Protein AF-A0A830HLW7-F1 (afdb_monomer_lite)

Radius of gyration: 26.09 Å; chains: 1; bounding box: 80×32×61 Å

Sequence (177 aa):
MADSALGAAAQWDDVTGAPLNDAARSILEEAKATIAKSSAASSKSSSKAVISEDAARAILAAIPDVDLATGEHKYVQVIISVKGAPKGVSKPIVTSTAGLMYHPDMYDAAMKKLKPLGITGRVVGGGRINLDHGAKTASVWGYSKSFGRVEGCNERSAEIIGRFHPDYRVTWSDDGY

Structure (mmCIF, N/CA/C/O backbone):
data_AF-A0A830HLW7-F1
#
_entry.id   AF-A0A830HLW7-F1
#
loop_
_atom_site.group_PDB
_atom_site.id
_atom_site.type_symbol
_atom_site.label_atom_id
_atom_site.label_alt_id
_atom_site.label_comp_id
_atom_site.label_asym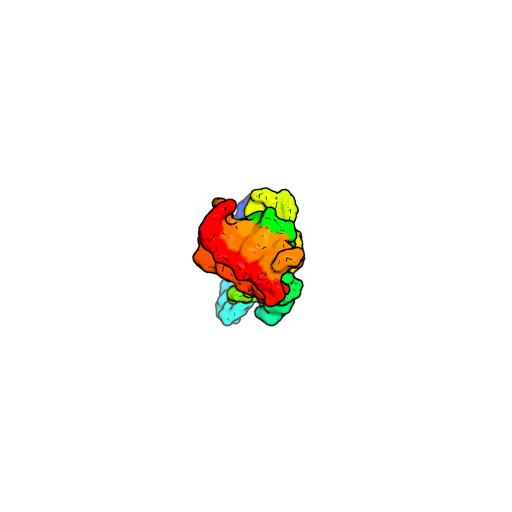_id
_atom_site.label_entity_id
_atom_site.label_seq_id
_atom_site.pdbx_PDB_ins_code
_atom_site.Cartn_x
_atom_site.Cartn_y
_atom_site.Cartn_z
_atom_site.occupancy
_atom_site.B_iso_or_equiv
_atom_site.auth_seq_id
_atom_site.auth_comp_id
_atom_site.auth_asym_id
_atom_site.auth_atom_id
_atom_site.pdbx_PDB_model_num
ATOM 1 N N . MET A 1 1 ? -66.407 3.379 44.777 1.00 39.56 1 MET A N 1
ATOM 2 C CA . MET A 1 1 ? -66.250 3.608 43.330 1.00 39.56 1 MET A CA 1
ATOM 3 C C . MET A 1 1 ? -64.811 4.020 43.117 1.00 39.56 1 MET A C 1
ATOM 5 O O . MET A 1 1 ? -64.433 5.092 43.564 1.00 39.56 1 MET A O 1
ATOM 9 N N . ALA A 1 2 ? -63.995 3.091 42.626 1.00 40.00 2 ALA A N 1
ATOM 10 C CA . ALA A 1 2 ? -62.596 3.337 42.314 1.00 40.00 2 ALA A CA 1
ATOM 11 C C . ALA A 1 2 ? -62.544 3.830 40.869 1.00 40.00 2 ALA A C 1
ATOM 13 O O . ALA A 1 2 ? -62.958 3.089 39.981 1.00 40.00 2 ALA A O 1
ATOM 14 N N . ASP A 1 3 ? -62.091 5.063 40.662 1.00 37.22 3 ASP A N 1
ATOM 15 C CA . ASP A 1 3 ? -61.707 5.539 39.340 1.00 37.22 3 ASP A CA 1
ATOM 16 C C . ASP A 1 3 ? -60.216 5.867 39.373 1.00 37.22 3 ASP A C 1
ATOM 18 O O . ASP A 1 3 ? -59.723 6.595 40.241 1.00 37.22 3 ASP A O 1
ATOM 22 N N . SER A 1 4 ? -59.502 5.176 38.497 1.00 39.75 4 SER A N 1
ATOM 23 C CA . SER A 1 4 ? -58.055 5.082 38.433 1.00 39.75 4 SER A CA 1
ATOM 24 C C . SER A 1 4 ? -57.473 6.380 37.892 1.00 39.75 4 SER A C 1
ATOM 26 O O . SER A 1 4 ? -57.778 6.790 36.774 1.00 39.75 4 SER A O 1
ATOM 28 N N . ALA A 1 5 ? -56.554 6.987 38.642 1.00 42.28 5 ALA A N 1
ATOM 29 C CA . ALA A 1 5 ? -55.660 8.001 38.105 1.00 42.28 5 ALA A CA 1
ATOM 30 C C . ALA A 1 5 ? -54.762 7.353 37.035 1.00 42.28 5 ALA A C 1
ATOM 32 O O . ALA A 1 5 ? -53.763 6.707 37.355 1.00 42.28 5 ALA A O 1
ATOM 33 N N . LEU A 1 6 ? -55.133 7.489 35.757 1.00 42.59 6 LEU A N 1
ATOM 34 C CA . LEU A 1 6 ? -54.229 7.217 34.644 1.00 42.59 6 LEU A CA 1
ATOM 35 C C . LEU A 1 6 ? -53.046 8.188 34.747 1.00 42.59 6 LEU A C 1
ATOM 37 O O . LEU A 1 6 ? -53.184 9.383 34.489 1.00 42.59 6 LEU A O 1
ATOM 41 N N . GLY A 1 7 ? -51.880 7.670 35.133 1.00 54.69 7 GLY A N 1
ATOM 42 C CA . GLY A 1 7 ? -50.620 8.396 35.014 1.00 54.69 7 GLY A CA 1
ATOM 43 C C . GLY A 1 7 ? -50.386 8.783 33.554 1.00 54.69 7 GLY A C 1
ATOM 44 O O . GLY A 1 7 ? -50.525 7.951 32.657 1.00 54.69 7 GLY A O 1
ATOM 45 N N . ALA A 1 8 ? -50.073 10.055 33.309 1.00 66.88 8 ALA A N 1
ATOM 46 C CA . ALA A 1 8 ? -49.814 10.562 31.967 1.00 66.88 8 ALA A CA 1
ATOM 47 C C . ALA A 1 8 ? -48.658 9.790 31.302 1.00 66.88 8 ALA A C 1
ATOM 49 O O . ALA A 1 8 ? -47.610 9.577 31.913 1.00 66.88 8 ALA A O 1
ATOM 50 N N . ALA A 1 9 ? -48.844 9.378 30.045 1.00 74.75 9 ALA A N 1
ATOM 51 C CA . ALA A 1 9 ? -47.817 8.680 29.274 1.00 74.75 9 ALA A CA 1
ATOM 52 C C . ALA A 1 9 ? -46.597 9.585 29.020 1.00 74.75 9 ALA A C 1
ATOM 54 O O . ALA A 1 9 ? -46.739 10.792 28.820 1.00 74.75 9 ALA A O 1
ATOM 55 N N . ALA A 1 10 ? -45.393 9.011 29.014 1.00 78.69 10 ALA A N 1
ATOM 56 C CA . ALA A 1 10 ? -44.155 9.750 28.770 1.00 78.69 10 ALA A CA 1
ATOM 57 C C . ALA A 1 10 ? -44.123 10.356 27.357 1.00 78.69 10 ALA A C 1
ATOM 59 O O . ALA A 1 10 ? -44.366 9.654 26.376 1.00 78.69 10 ALA A O 1
ATOM 60 N N . GLN A 1 11 ? -43.803 11.648 27.262 1.00 79.75 11 GLN A N 1
ATOM 61 C CA . GLN A 1 11 ? -43.701 12.381 25.998 1.00 79.75 11 GLN A CA 1
ATOM 62 C C . GLN A 1 11 ? -42.275 12.877 25.760 1.00 79.75 11 GLN A C 1
ATOM 64 O O . GLN A 1 11 ? -41.625 13.405 26.667 1.00 79.75 11 GLN A O 1
ATOM 69 N N . TRP A 1 12 ? -41.818 12.738 24.519 1.00 77.50 12 TRP A N 1
ATOM 70 C CA . TRP A 1 12 ? -40.468 13.074 24.081 1.00 77.50 12 TRP A CA 1
ATOM 71 C C . TRP A 1 12 ? -40.547 14.033 22.900 1.00 77.50 12 TRP A C 1
ATOM 73 O O . TRP A 1 12 ? -41.459 13.937 22.085 1.00 77.50 12 TRP A O 1
ATOM 83 N N . ASP A 1 13 ? -39.612 14.971 22.833 1.00 84.94 13 ASP A N 1
ATOM 84 C CA . ASP A 1 13 ? -39.473 15.864 21.690 1.00 84.94 13 ASP A CA 1
ATOM 85 C C . ASP A 1 13 ? -38.847 15.107 20.511 1.00 84.94 13 ASP A C 1
ATOM 87 O O . ASP A 1 13 ? -37.730 14.601 20.621 1.00 84.94 13 ASP A O 1
ATOM 91 N N . ASP A 1 14 ? -39.549 15.037 19.381 1.00 67.06 14 ASP A N 1
ATOM 92 C CA . ASP A 1 14 ? -39.136 14.223 18.226 1.00 67.06 14 ASP A CA 1
ATOM 93 C C . ASP A 1 14 ? -37.878 14.752 17.511 1.00 67.06 14 ASP A C 1
ATOM 95 O O . ASP A 1 14 ? -37.280 14.046 16.697 1.00 67.06 14 ASP A O 1
ATOM 99 N N . VAL A 1 15 ? -37.455 15.988 17.800 1.00 66.25 15 VAL A N 1
ATOM 100 C CA . VAL A 1 15 ? -36.305 16.635 17.148 1.00 66.25 15 VAL A CA 1
ATOM 101 C C . VAL A 1 15 ? -35.062 16.590 18.037 1.00 66.25 15 VAL A C 1
ATOM 103 O O . VAL A 1 15 ? -33.963 16.293 17.572 1.00 66.25 15 VAL A O 1
ATOM 106 N N . THR A 1 16 ? -35.221 16.891 19.321 1.00 68.06 16 THR A N 1
ATOM 107 C CA . THR A 1 16 ? -34.129 17.039 20.293 1.00 68.06 16 THR A CA 1
ATOM 108 C C . THR A 1 16 ? -33.997 15.842 21.231 1.00 68.06 16 THR A C 1
ATOM 110 O O . THR A 1 16 ? -32.970 15.700 21.896 1.00 68.06 16 THR A O 1
ATOM 113 N N . GLY A 1 17 ? -35.018 14.983 21.310 1.00 73.44 17 GLY A N 1
ATOM 114 C CA . GLY A 1 17 ? -35.089 13.875 22.262 1.00 73.44 17 GLY A CA 1
ATOM 115 C C . GLY A 1 17 ? -35.267 14.322 23.717 1.00 73.44 17 GLY A C 1
ATOM 116 O O . GLY A 1 17 ? -35.080 13.519 24.632 1.00 73.44 17 GLY A O 1
ATOM 117 N N . ALA A 1 18 ? -35.585 15.597 23.961 1.00 74.38 18 ALA A N 1
ATOM 118 C CA . ALA A 1 18 ? -35.767 16.127 25.305 1.00 74.38 18 ALA A CA 1
ATOM 119 C C . ALA A 1 18 ? -37.088 15.630 25.931 1.00 74.38 18 ALA A C 1
ATOM 121 O O . ALA A 1 18 ? -38.102 15.532 25.236 1.00 74.38 18 ALA A O 1
ATOM 122 N N . PRO A 1 19 ? -37.120 15.329 27.242 1.00 83.88 19 PRO A N 1
ATOM 123 C CA . PRO A 1 19 ? -38.350 14.923 27.912 1.00 83.88 19 PRO A CA 1
ATOM 124 C C . PRO A 1 19 ? -39.304 16.119 28.054 1.00 83.88 19 PRO A C 1
ATOM 126 O O . PRO A 1 19 ? -38.957 17.136 28.665 1.00 83.88 19 PRO A O 1
ATOM 129 N N . LEU A 1 20 ? -40.519 15.980 27.518 1.00 83.38 20 LEU A N 1
ATOM 130 C CA . LEU A 1 20 ? -41.530 17.043 27.489 1.00 83.38 20 LEU A CA 1
ATOM 131 C C . LEU A 1 20 ? -42.444 17.051 28.723 1.00 83.38 20 LEU A C 1
ATOM 133 O O . LEU A 1 20 ? -43.097 18.057 28.988 1.00 83.38 20 LEU A O 1
ATOM 137 N N . ASN A 1 21 ? -42.478 15.967 29.503 1.00 86.38 21 ASN A N 1
ATOM 138 C CA . ASN A 1 21 ? -43.288 15.875 30.718 1.00 86.38 21 ASN A CA 1
ATOM 139 C C . ASN A 1 21 ? -42.578 15.146 31.868 1.00 86.38 21 ASN A C 1
ATOM 141 O O . ASN A 1 21 ? -41.512 14.550 31.701 1.00 86.38 21 ASN A O 1
ATOM 145 N N . ASP A 1 22 ? -43.183 15.199 33.055 1.00 78.69 22 ASP A N 1
ATOM 146 C CA . ASP A 1 22 ? -42.583 14.663 34.283 1.00 78.69 22 ASP A CA 1
ATOM 147 C C . ASP A 1 22 ? -42.479 13.132 34.279 1.00 78.69 22 ASP A C 1
ATOM 149 O O . ASP A 1 22 ? -41.532 12.577 34.839 1.00 78.69 22 ASP A O 1
ATOM 153 N N . ALA A 1 23 ? -43.378 12.453 33.560 1.00 73.81 23 ALA A N 1
ATOM 154 C CA . ALA A 1 23 ? -43.281 11.017 33.315 1.00 73.81 23 ALA A CA 1
ATOM 155 C C . ALA A 1 23 ? -42.020 10.665 32.501 1.00 73.81 23 ALA A C 1
ATOM 157 O O . ALA A 1 23 ? -41.278 9.759 32.876 1.00 73.81 23 ALA A O 1
ATOM 158 N N . ALA A 1 24 ? -41.709 11.415 31.437 1.00 73.69 24 ALA A N 1
ATOM 159 C CA . ALA A 1 24 ? -40.482 11.223 30.659 1.00 73.69 24 ALA A CA 1
ATOM 160 C C . ALA A 1 24 ? -39.215 11.601 31.449 1.00 73.69 24 ALA A C 1
ATOM 162 O O . ALA A 1 24 ? -38.186 10.931 31.333 1.00 73.69 24 ALA A O 1
ATOM 163 N N . ARG A 1 25 ? -39.283 12.640 32.296 1.00 81.12 25 ARG A N 1
ATOM 164 C CA . ARG A 1 25 ? -38.163 13.041 33.168 1.00 81.12 25 ARG A CA 1
ATOM 165 C C . ARG A 1 25 ? -37.841 11.981 34.219 1.00 81.12 25 ARG A C 1
ATOM 167 O O . ARG A 1 25 ? -36.663 11.672 34.382 1.00 81.12 25 ARG A O 1
ATOM 174 N N . SER A 1 26 ? -38.856 11.388 34.855 1.00 75.62 26 SER A N 1
ATOM 175 C CA . SER A 1 26 ? -38.661 10.295 35.823 1.00 75.62 26 SER A CA 1
ATOM 176 C C . SER A 1 26 ? -37.999 9.081 35.177 1.00 75.62 26 SER A C 1
ATOM 178 O O . SER A 1 26 ? -37.026 8.564 35.714 1.00 75.62 26 SER A O 1
ATOM 180 N N . ILE A 1 27 ? -38.432 8.685 33.974 1.00 75.44 27 ILE A N 1
ATOM 181 C CA . ILE A 1 27 ? -37.805 7.577 33.233 1.00 75.44 27 ILE A CA 1
ATOM 182 C C . ILE A 1 27 ? -36.332 7.883 32.929 1.00 75.44 27 ILE A C 1
ATOM 184 O O . ILE A 1 27 ? -35.472 7.010 33.053 1.00 75.44 27 ILE A O 1
ATOM 188 N N . LEU A 1 28 ? -36.013 9.125 32.549 1.00 74.62 28 LEU A N 1
ATOM 189 C CA . LEU A 1 28 ? -34.637 9.526 32.262 1.00 74.62 28 LEU A CA 1
ATOM 190 C C . LEU A 1 28 ? -33.762 9.523 33.528 1.00 74.62 28 LEU A C 1
ATOM 192 O O . LEU A 1 28 ? -32.594 9.137 33.465 1.00 74.62 28 LEU A O 1
ATOM 196 N N . GLU A 1 29 ? -34.302 9.957 34.666 1.00 74.56 29 GLU A N 1
ATOM 197 C CA . GLU A 1 29 ? -33.600 9.957 35.951 1.00 74.56 29 GLU A CA 1
ATOM 198 C C . GLU A 1 29 ? -33.387 8.534 36.485 1.00 74.56 29 GLU A C 1
ATOM 200 O O . GLU A 1 29 ? -32.268 8.185 36.863 1.00 74.56 29 GLU A O 1
ATOM 205 N N . GLU A 1 30 ? -34.401 7.671 36.415 1.00 73.12 30 GLU A N 1
ATOM 206 C CA . GLU A 1 30 ? -34.298 6.252 36.776 1.00 73.12 30 GLU A CA 1
ATOM 207 C C . GLU A 1 30 ? -33.308 5.500 35.878 1.00 73.12 30 GLU A C 1
ATOM 209 O O . GLU A 1 30 ? -32.498 4.702 36.366 1.00 73.12 30 GLU A O 1
ATOM 214 N N . ALA A 1 31 ? -33.302 5.789 34.572 1.00 70.75 31 ALA A N 1
ATOM 215 C CA . ALA A 1 31 ? -32.321 5.240 33.643 1.00 70.75 31 ALA A CA 1
ATOM 216 C C . ALA A 1 31 ? -30.902 5.716 33.992 1.00 70.75 31 ALA A C 1
ATOM 218 O O . ALA A 1 31 ? -29.980 4.903 34.062 1.00 70.75 31 ALA A O 1
ATOM 219 N N . LYS A 1 32 ? -30.715 7.010 34.290 1.00 74.00 32 LYS A N 1
ATOM 220 C CA . LYS A 1 32 ? -29.425 7.563 34.740 1.00 74.00 32 LYS A CA 1
ATOM 221 C C . LYS A 1 32 ? -28.967 6.954 36.063 1.00 74.00 32 LYS A C 1
ATOM 223 O O . LYS A 1 32 ? -27.788 6.638 36.194 1.00 74.00 32 LYS A O 1
ATOM 228 N N . ALA A 1 33 ? -29.868 6.738 37.017 1.00 67.88 33 ALA A N 1
ATOM 229 C CA . ALA A 1 33 ? -29.558 6.114 38.300 1.00 67.88 33 ALA A CA 1
ATOM 230 C C . ALA A 1 33 ? -29.195 4.627 38.138 1.00 67.88 33 ALA A C 1
ATOM 232 O O . ALA A 1 33 ? -28.256 4.141 38.772 1.00 67.88 33 ALA A O 1
ATOM 233 N N . THR A 1 34 ? -29.882 3.917 37.241 1.00 65.62 34 THR A N 1
ATOM 234 C CA . THR A 1 34 ? -29.559 2.534 36.858 1.00 65.62 34 THR A CA 1
ATOM 235 C C . THR A 1 34 ? -28.188 2.450 36.186 1.00 65.62 34 THR A C 1
ATOM 237 O O . THR A 1 34 ? -27.382 1.588 36.543 1.00 65.62 34 THR A O 1
ATOM 240 N N . ILE A 1 35 ? -27.875 3.384 35.282 1.00 58.62 35 ILE A N 1
ATOM 241 C CA . ILE A 1 35 ? -26.560 3.506 34.633 1.00 58.62 35 ILE A CA 1
ATOM 242 C C . ILE A 1 35 ? -25.473 3.846 35.664 1.00 58.62 35 ILE A C 1
ATOM 244 O O . ILE A 1 35 ? -24.410 3.233 35.665 1.00 58.62 35 ILE A O 1
ATOM 248 N N . ALA A 1 36 ? -25.740 4.759 36.599 1.00 63.53 36 ALA A N 1
ATOM 249 C CA . ALA A 1 36 ? -24.796 5.123 37.652 1.00 63.53 36 ALA A CA 1
ATOM 250 C C . ALA A 1 36 ? -24.496 3.938 38.590 1.00 63.53 36 ALA A C 1
ATOM 252 O O . ALA A 1 36 ? -23.331 3.655 38.874 1.00 63.53 36 ALA A O 1
ATOM 253 N N . LYS A 1 37 ? -25.516 3.173 39.002 1.00 56.28 37 LYS A N 1
ATOM 254 C CA . LYS A 1 37 ? -25.333 1.966 39.830 1.00 56.28 37 LYS A CA 1
ATOM 255 C C . LYS A 1 37 ? -24.604 0.841 39.091 1.00 56.28 37 LYS A C 1
ATOM 257 O O . LYS A 1 37 ? -23.777 0.161 39.693 1.00 56.28 37 LYS A O 1
ATOM 262 N N . SER A 1 38 ? -24.844 0.675 37.790 1.00 51.78 38 SER A N 1
ATOM 263 C CA . SER A 1 38 ? -24.104 -0.293 36.963 1.00 51.78 38 SER A CA 1
ATOM 264 C C . SER A 1 38 ? -22.678 0.171 36.621 1.00 51.78 38 SER A C 1
ATOM 266 O O . SER A 1 38 ? -21.799 -0.666 36.425 1.00 51.78 38 SER A O 1
ATOM 268 N N . SER A 1 39 ? -22.402 1.479 36.666 1.00 50.69 39 SER A N 1
ATOM 269 C CA . SER A 1 39 ? -21.050 2.040 36.516 1.00 50.69 39 SER A CA 1
ATOM 270 C C . SER A 1 39 ? -20.175 1.904 37.773 1.00 50.69 39 SER A C 1
ATOM 272 O O . SER A 1 39 ? -18.956 1.809 37.656 1.00 50.69 39 SER A O 1
ATOM 274 N N . ALA A 1 40 ? -20.775 1.811 38.967 1.00 48.69 40 ALA A N 1
ATOM 275 C CA . ALA A 1 40 ? -20.047 1.617 40.226 1.00 48.69 40 ALA A CA 1
ATOM 276 C C . ALA A 1 40 ? -19.677 0.142 40.505 1.00 48.69 40 ALA A C 1
ATOM 278 O O . ALA A 1 40 ? -18.708 -0.121 41.212 1.00 48.69 40 ALA A O 1
ATOM 279 N N . ALA A 1 41 ? -20.408 -0.820 39.927 1.00 45.03 41 ALA A N 1
ATOM 280 C CA . ALA A 1 41 ? -20.139 -2.259 40.064 1.00 45.03 41 ALA A CA 1
ATOM 281 C C . ALA A 1 41 ? -19.320 -2.862 38.901 1.00 45.03 41 ALA A C 1
ATOM 283 O O . ALA A 1 41 ? -18.999 -4.049 38.929 1.00 45.03 41 ALA A O 1
ATOM 284 N N . SER A 1 42 ? -18.964 -2.066 37.885 1.00 42.47 42 SER A N 1
ATOM 285 C CA . SER A 1 42 ? -18.215 -2.520 36.709 1.00 42.47 42 SER A CA 1
ATOM 286 C C . SER A 1 42 ? -16.982 -1.657 36.447 1.00 42.47 42 SER A C 1
ATOM 288 O O . SER A 1 42 ? -16.915 -0.854 35.518 1.00 42.47 42 SER A O 1
ATOM 290 N N . SER A 1 43 ? -15.930 -1.902 37.221 1.00 47.03 43 SER A N 1
ATOM 291 C CA . SER A 1 43 ? -14.559 -1.719 36.746 1.00 47.03 43 SER A CA 1
ATOM 292 C C . SER A 1 43 ? -14.166 -2.892 35.831 1.00 47.03 43 SER A C 1
ATOM 294 O O . SER A 1 43 ? -13.225 -3.618 36.125 1.00 47.03 43 SER A O 1
ATOM 296 N N . LYS A 1 44 ? -14.904 -3.130 34.732 1.00 43.84 44 LYS A N 1
ATOM 297 C CA . LYS A 1 44 ? -14.480 -3.962 33.584 1.00 43.84 44 LYS A CA 1
ATOM 298 C C . LYS A 1 44 ? -15.504 -3.903 32.438 1.00 43.84 44 LYS A C 1
ATOM 300 O O . LYS A 1 44 ? -16.552 -4.527 32.491 1.00 43.84 44 LYS A O 1
ATOM 305 N N . SER A 1 45 ? -15.090 -3.263 31.344 1.00 37.22 45 SER A N 1
ATOM 306 C CA . SER A 1 45 ? -15.514 -3.562 29.966 1.00 37.22 45 SER A CA 1
ATOM 307 C C . SER A 1 45 ? -17.002 -3.374 29.617 1.00 37.22 45 SER A C 1
ATOM 309 O O . SER A 1 45 ? -17.813 -4.291 29.717 1.00 37.22 45 SER A O 1
ATOM 311 N N . SER A 1 46 ? -17.340 -2.209 29.059 1.00 37.91 46 SER A N 1
ATOM 312 C CA . SER A 1 46 ? -18.519 -2.056 28.199 1.00 37.91 46 SER A CA 1
ATOM 313 C C . SER A 1 46 ? -18.353 -2.948 26.961 1.00 37.91 46 SER A C 1
ATOM 315 O O . SER A 1 46 ? -17.536 -2.655 26.084 1.00 37.91 46 SER A O 1
ATOM 317 N N . SER A 1 47 ? -19.113 -4.039 26.877 1.00 38.75 47 SER A N 1
ATOM 318 C CA . SER A 1 47 ? -19.079 -5.006 25.775 1.00 38.75 47 SER A CA 1
ATOM 319 C C . SER A 1 47 ? -19.723 -4.452 24.495 1.00 38.75 47 SER A C 1
ATOM 321 O O . SER A 1 47 ? -20.781 -4.876 24.042 1.00 38.75 47 SER A O 1
ATOM 323 N N . LYS A 1 48 ? -19.014 -3.533 23.830 1.00 49.53 48 LYS A N 1
ATOM 324 C CA . LYS A 1 48 ? -18.996 -3.506 22.358 1.00 49.53 48 LYS A CA 1
ATOM 325 C C . LYS A 1 48 ? -18.576 -4.910 21.921 1.00 49.53 48 LYS A C 1
ATOM 327 O O . LYS A 1 48 ? -17.682 -5.441 22.561 1.00 49.53 48 LYS A O 1
ATOM 332 N N . ALA A 1 49 ? -19.194 -5.532 20.916 1.00 51.53 49 ALA A N 1
ATOM 333 C CA . ALA A 1 49 ? -18.760 -6.850 20.438 1.00 51.53 49 ALA A CA 1
ATOM 334 C C . ALA A 1 49 ? -17.246 -6.814 20.140 1.00 51.53 49 ALA A C 1
ATOM 336 O O . ALA A 1 49 ? -16.819 -6.238 19.137 1.00 51.53 49 ALA A O 1
ATOM 337 N N . VAL A 1 50 ? -16.444 -7.321 21.080 1.00 70.00 50 VAL A N 1
ATOM 338 C CA . VAL A 1 50 ? -14.986 -7.338 21.007 1.00 70.00 50 VAL A CA 1
ATOM 339 C C . VAL A 1 50 ? -14.651 -8.680 20.396 1.00 70.00 50 VAL A C 1
ATOM 341 O O . VAL A 1 50 ? -14.835 -9.716 21.032 1.00 70.00 50 VAL A O 1
ATOM 344 N N . ILE A 1 51 ? -14.218 -8.677 19.142 1.00 82.31 51 ILE A N 1
ATOM 345 C CA . ILE A 1 51 ? -13.602 -9.877 18.579 1.00 82.31 51 ILE A CA 1
ATOM 346 C C . ILE A 1 51 ? -12.257 -10.080 19.281 1.00 82.31 51 ILE A C 1
ATOM 348 O O . ILE A 1 51 ? -11.576 -9.105 19.612 1.00 82.31 51 ILE A O 1
ATOM 352 N N . SER A 1 52 ? -11.875 -11.329 19.540 1.00 86.88 52 SER A N 1
ATOM 353 C CA . SER A 1 52 ? -10.582 -11.608 20.167 1.00 86.88 52 SER A CA 1
ATOM 354 C C . SER A 1 52 ? -9.427 -11.154 19.270 1.00 86.88 52 SER A C 1
ATOM 356 O O . SER A 1 52 ? -9.567 -11.052 18.047 1.00 86.88 52 SER A O 1
ATOM 358 N N . GLU A 1 53 ? -8.269 -10.889 19.876 1.00 91.00 53 GLU A N 1
ATOM 359 C CA . GLU A 1 53 ? -7.048 -10.574 19.133 1.00 91.00 53 GLU A CA 1
ATOM 360 C C . GLU A 1 53 ? -6.702 -11.678 18.123 1.00 91.00 53 GLU A C 1
ATOM 362 O O . GLU A 1 53 ? -6.432 -11.372 16.964 1.00 91.00 53 GLU A O 1
ATOM 367 N N . ASP A 1 54 ? -6.802 -12.947 18.524 1.00 88.88 54 ASP A N 1
ATOM 368 C CA . ASP A 1 54 ? -6.514 -14.091 17.652 1.00 88.88 54 ASP A CA 1
ATOM 369 C C . ASP A 1 54 ? -7.476 -14.175 16.463 1.00 88.88 54 ASP A C 1
ATOM 371 O O . ASP A 1 54 ? -7.041 -14.362 15.326 1.00 88.88 54 ASP A O 1
ATOM 375 N N . ALA A 1 55 ? -8.778 -13.962 16.690 1.00 89.19 55 ALA A N 1
ATOM 376 C CA . ALA A 1 55 ? -9.761 -13.930 15.610 1.00 89.19 55 ALA A CA 1
ATOM 377 C C . ALA A 1 55 ? -9.493 -12.762 14.649 1.00 89.19 55 ALA A C 1
ATOM 379 O O . ALA A 1 55 ? -9.543 -12.930 13.430 1.00 89.19 55 ALA A O 1
ATOM 380 N N . ALA A 1 56 ? -9.151 -11.584 15.179 1.00 90.25 56 ALA A N 1
ATOM 381 C CA . ALA A 1 56 ? -8.785 -10.432 14.364 1.00 90.25 56 ALA A CA 1
ATOM 382 C C . ALA A 1 56 ? -7.514 -10.697 13.538 1.00 90.25 56 ALA A C 1
ATOM 384 O O . ALA A 1 56 ? -7.484 -10.380 12.350 1.00 90.25 56 ALA A O 1
ATOM 385 N N . ARG A 1 57 ? -6.485 -11.320 14.129 1.00 92.62 57 ARG A N 1
ATOM 386 C CA . ARG A 1 57 ? -5.254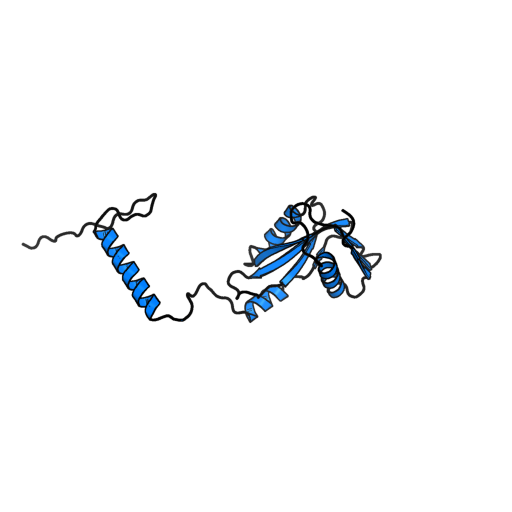 -11.719 13.428 1.00 92.62 57 ARG A CA 1
ATOM 387 C C . ARG A 1 57 ? -5.532 -12.745 12.332 1.00 92.62 57 ARG A C 1
ATOM 389 O O . ARG A 1 57 ? -4.986 -12.595 11.244 1.00 92.62 57 ARG A O 1
ATOM 396 N N . ALA A 1 58 ? -6.407 -13.720 12.575 1.00 90.50 58 ALA A N 1
ATOM 397 C CA . ALA A 1 58 ? -6.806 -14.710 11.575 1.00 90.50 58 ALA A CA 1
ATOM 398 C C . ALA A 1 58 ? -7.527 -14.068 10.376 1.00 90.50 58 ALA A C 1
ATOM 400 O O . ALA A 1 58 ? -7.189 -14.355 9.229 1.00 90.50 58 ALA A O 1
ATOM 401 N N . ILE A 1 59 ? -8.459 -13.139 10.625 1.00 92.25 59 ILE A N 1
ATOM 402 C CA . ILE A 1 59 ? -9.138 -12.379 9.562 1.00 92.25 59 ILE A CA 1
ATOM 403 C C . ILE A 1 59 ? -8.127 -11.550 8.761 1.00 92.25 59 ILE A C 1
ATOM 405 O O . ILE A 1 59 ? -8.155 -11.555 7.532 1.00 92.25 59 ILE A O 1
ATOM 409 N N . LEU A 1 60 ? -7.211 -10.850 9.440 1.00 92.12 60 LEU A N 1
ATOM 410 C CA . LEU A 1 60 ? -6.178 -10.056 8.772 1.00 92.12 60 LEU A CA 1
ATOM 411 C C . LEU A 1 60 ? -5.215 -10.933 7.963 1.00 92.12 60 LEU A C 1
ATOM 413 O O . LEU A 1 60 ? -4.815 -10.527 6.877 1.00 92.12 60 LEU A O 1
ATOM 417 N N . ALA A 1 61 ? -4.852 -12.121 8.449 1.00 92.25 61 ALA A N 1
ATOM 418 C CA . ALA A 1 61 ? -3.972 -13.054 7.746 1.00 92.25 61 ALA A CA 1
ATOM 419 C C . ALA A 1 61 ? -4.585 -13.583 6.439 1.00 92.25 61 ALA A C 1
ATOM 421 O O . ALA A 1 61 ? -3.852 -13.841 5.491 1.00 92.25 61 ALA A O 1
ATOM 422 N N . ALA A 1 62 ? -5.915 -13.691 6.362 1.00 92.69 62 ALA A N 1
ATOM 423 C CA . ALA A 1 62 ? -6.616 -14.124 5.153 1.00 92.69 62 ALA A CA 1
ATOM 424 C C . ALA A 1 62 ? -6.641 -13.065 4.032 1.00 92.69 62 ALA A C 1
ATOM 426 O O . ALA A 1 62 ? -6.910 -13.390 2.877 1.00 92.69 62 ALA A O 1
ATOM 427 N N . ILE A 1 63 ? -6.381 -11.795 4.352 1.00 93.12 63 ILE A N 1
ATOM 428 C CA . ILE A 1 63 ? -6.311 -10.714 3.361 1.00 93.12 63 ILE A CA 1
ATOM 429 C C . ILE A 1 63 ? -4.917 -10.745 2.717 1.00 93.12 63 ILE A C 1
ATOM 431 O O . ILE A 1 63 ? -3.943 -10.793 3.460 1.00 93.12 63 ILE A O 1
ATOM 435 N N . PRO A 1 64 ? -4.754 -10.675 1.388 1.00 93.94 64 PRO A N 1
ATOM 436 C CA . PRO A 1 64 ? -3.427 -10.563 0.781 1.00 93.94 64 PRO A CA 1
ATOM 437 C C . PRO A 1 64 ? -2.676 -9.313 1.261 1.00 93.94 64 PRO A C 1
ATOM 439 O O . PRO A 1 64 ? -3.268 -8.245 1.416 1.00 93.94 64 PRO A O 1
ATOM 442 N N . ASP A 1 65 ? -1.367 -9.431 1.489 1.00 95.12 65 ASP A N 1
ATOM 443 C CA . ASP A 1 65 ? -0.519 -8.280 1.838 1.00 95.12 65 ASP A CA 1
ATOM 444 C C . ASP A 1 65 ? -0.354 -7.313 0.647 1.00 95.12 65 ASP A C 1
ATOM 446 O O . ASP A 1 65 ? -0.090 -6.121 0.828 1.00 95.12 65 ASP A O 1
ATOM 450 N N . VAL A 1 66 ? -0.527 -7.830 -0.573 1.00 97.06 66 VAL A N 1
ATOM 451 C CA . VAL A 1 66 ? -0.265 -7.155 -1.845 1.00 97.06 66 VAL A CA 1
ATOM 452 C C . VAL A 1 66 ? -1.392 -7.475 -2.838 1.00 97.06 66 VAL A C 1
ATOM 454 O O . VAL A 1 66 ? -1.706 -8.642 -3.056 1.00 97.06 66 VAL A O 1
ATOM 457 N N . ASP A 1 67 ? -1.994 -6.445 -3.443 1.00 96.19 67 ASP A N 1
ATOM 458 C CA . ASP A 1 67 ? -2.945 -6.540 -4.573 1.00 96.19 67 ASP A CA 1
ATOM 459 C C . ASP A 1 67 ? -2.550 -5.477 -5.610 1.00 96.19 67 ASP A C 1
ATOM 461 O O . ASP A 1 67 ? -2.908 -4.305 -5.461 1.00 96.19 67 ASP A O 1
ATOM 465 N N . LEU A 1 68 ? -1.721 -5.854 -6.590 1.00 96.94 68 LEU A N 1
ATOM 466 C CA . LEU A 1 68 ? -1.063 -4.929 -7.517 1.00 96.94 68 LEU A CA 1
ATOM 467 C C . LEU A 1 68 ? -1.396 -5.236 -8.971 1.00 96.94 68 LEU A C 1
ATOM 469 O O . LEU A 1 68 ? -1.273 -6.370 -9.429 1.00 96.94 68 LEU A O 1
ATOM 473 N N . ALA A 1 69 ? -1.722 -4.188 -9.718 1.00 97.19 69 ALA A N 1
ATOM 474 C CA . ALA A 1 69 ? -1.809 -4.248 -11.165 1.00 97.19 69 ALA A CA 1
ATOM 475 C C . ALA A 1 69 ? -0.418 -4.307 -11.820 1.00 97.19 69 ALA A C 1
ATOM 477 O O . ALA A 1 69 ? 0.514 -3.627 -11.392 1.00 97.19 69 ALA A O 1
ATOM 478 N N . THR A 1 70 ? -0.302 -5.085 -12.898 1.00 97.69 70 THR A N 1
ATOM 479 C CA . THR A 1 70 ? 0.888 -5.132 -13.760 1.00 97.69 70 THR A CA 1
ATOM 480 C C . THR A 1 70 ? 1.072 -3.816 -14.520 1.00 97.69 70 THR A C 1
ATOM 482 O O . THR A 1 70 ? 0.099 -3.232 -15.004 1.00 97.69 70 THR A O 1
ATOM 485 N N . GLY A 1 71 ? 2.321 -3.391 -14.694 1.00 97.81 71 GLY A N 1
ATOM 486 C CA . GLY A 1 71 ? 2.707 -2.127 -15.318 1.00 97.81 71 GLY A CA 1
ATOM 487 C C . GLY A 1 71 ? 2.816 -0.981 -14.314 1.00 97.81 71 GLY A C 1
ATOM 488 O O . GLY A 1 71 ? 2.822 -1.202 -13.101 1.00 97.81 71 GLY A O 1
ATOM 489 N N . GLU A 1 72 ? 2.914 0.246 -14.829 1.00 97.50 72 GLU A N 1
ATOM 490 C CA . GLU A 1 72 ? 3.054 1.450 -14.012 1.00 97.50 72 GLU A CA 1
ATOM 491 C C . GLU A 1 72 ? 1.695 2.009 -13.578 1.00 97.50 72 GLU A C 1
ATOM 493 O O . GLU A 1 72 ? 0.885 2.425 -14.407 1.00 97.50 72 GLU A O 1
ATOM 498 N N . HIS A 1 73 ? 1.478 2.090 -12.265 1.00 97.62 73 HIS A N 1
ATOM 499 C CA . HIS A 1 73 ? 0.244 2.592 -11.668 1.00 97.62 73 HIS A CA 1
ATOM 500 C C . HIS A 1 73 ? 0.522 3.368 -10.385 1.00 97.62 73 HIS A C 1
ATOM 502 O O . HIS A 1 73 ? 1.561 3.226 -9.739 1.00 97.62 73 HIS A O 1
ATOM 508 N N . LYS A 1 74 ? -0.453 4.171 -9.954 1.00 97.12 74 LYS A N 1
ATOM 509 C CA . LYS A 1 74 ? -0.447 4.703 -8.586 1.00 97.12 74 LYS A CA 1
ATOM 510 C C . LYS A 1 74 ? -0.716 3.579 -7.589 1.00 97.12 74 LYS A C 1
ATOM 512 O O . LYS A 1 74 ? -1.415 2.615 -7.898 1.00 97.12 74 LYS A O 1
ATOM 517 N N . TYR A 1 75 ? -0.203 3.723 -6.376 1.00 98.00 75 TYR A N 1
ATOM 518 C CA . TYR A 1 75 ? -0.465 2.781 -5.289 1.00 98.00 75 TYR A CA 1
ATOM 519 C C . TYR A 1 75 ? -0.716 3.515 -3.973 1.00 98.00 75 TYR A C 1
ATOM 521 O O . TYR A 1 75 ? -0.251 4.643 -3.786 1.00 98.00 75 TYR A O 1
ATOM 529 N N . VAL A 1 76 ? -1.409 2.859 -3.044 1.00 98.19 76 VAL A N 1
ATOM 530 C CA . VAL A 1 76 ? -1.528 3.305 -1.649 1.00 98.19 76 VAL A CA 1
ATOM 531 C C . VAL A 1 76 ? -1.065 2.215 -0.687 1.00 98.19 76 VAL A C 1
ATOM 533 O O . VAL A 1 76 ? -1.312 1.028 -0.906 1.00 98.19 76 VAL A O 1
ATOM 536 N N . GLN A 1 77 ? -0.406 2.632 0.395 1.00 98.06 77 GLN A N 1
ATOM 537 C CA . GLN A 1 77 ? -0.113 1.785 1.550 1.00 98.06 77 GLN A CA 1
ATOM 538 C C . GLN A 1 77 ? -1.172 2.051 2.621 1.00 98.06 77 GLN A C 1
ATOM 540 O O . GLN A 1 77 ? -1.356 3.191 3.061 1.00 98.06 77 GLN A O 1
ATOM 545 N N . VAL A 1 78 ? -1.872 1.002 3.049 1.00 97.94 78 VAL A N 1
ATOM 546 C CA . VAL A 1 78 ? -3.007 1.102 3.973 1.00 97.94 78 VAL A CA 1
ATOM 547 C C . VAL A 1 78 ? -2.748 0.233 5.193 1.00 97.94 78 VAL A C 1
ATOM 549 O O . VAL A 1 78 ? -2.444 -0.947 5.070 1.00 97.94 78 VAL A O 1
ATOM 552 N N . ILE A 1 79 ? -2.909 0.803 6.384 1.00 97.50 79 ILE A N 1
ATOM 553 C CA . ILE A 1 79 ? -2.998 0.025 7.619 1.00 97.50 79 ILE A CA 1
ATOM 554 C C . ILE A 1 79 ? -4.453 -0.382 7.805 1.00 97.50 79 ILE A C 1
ATOM 556 O O . ILE A 1 79 ? -5.316 0.481 7.982 1.00 97.50 79 ILE A O 1
ATOM 560 N N . ILE A 1 80 ? -4.716 -1.684 7.756 1.00 97.81 80 ILE A N 1
ATOM 561 C CA . ILE A 1 80 ? -6.043 -2.262 7.954 1.00 97.81 80 ILE A CA 1
ATOM 562 C C . ILE A 1 80 ? -6.195 -2.853 9.357 1.00 97.81 80 ILE A C 1
ATOM 564 O O . ILE A 1 80 ? -5.258 -3.416 9.919 1.00 97.81 80 ILE A O 1
ATOM 568 N N . SER A 1 81 ? -7.401 -2.745 9.905 1.00 96.94 81 SER A N 1
ATOM 569 C CA . SER A 1 81 ? -7.813 -3.307 11.195 1.00 96.94 81 SER A CA 1
ATOM 570 C C . SER A 1 81 ? -9.237 -3.833 11.098 1.00 96.94 81 SER A C 1
ATOM 572 O O . SER A 1 81 ? -10.037 -3.338 10.304 1.00 96.94 81 SER A O 1
ATOM 574 N N . VAL A 1 82 ? -9.581 -4.797 11.945 1.00 95.00 82 VAL A N 1
ATOM 575 C CA . VAL A 1 82 ? -10.941 -5.338 12.017 1.00 95.00 82 VAL A CA 1
ATOM 576 C C . VAL A 1 82 ? -11.770 -4.522 13.015 1.00 95.00 82 VAL A C 1
ATOM 578 O O . VAL A 1 82 ? -11.318 -4.198 14.116 1.00 95.00 82 VAL A O 1
ATOM 581 N N . LYS A 1 83 ? -12.999 -4.161 12.645 1.00 92.38 83 LYS A N 1
ATOM 582 C CA . LYS A 1 83 ? -13.922 -3.408 13.498 1.00 92.38 83 LYS A CA 1
ATOM 583 C C . LYS A 1 83 ? -14.220 -4.207 14.769 1.00 92.38 83 LYS A C 1
ATOM 585 O O . LYS A 1 83 ? -14.699 -5.330 14.703 1.00 92.38 83 LYS A O 1
ATOM 590 N N . GLY A 1 84 ? -13.969 -3.597 15.927 1.00 88.38 84 GLY A N 1
ATOM 591 C CA . GLY A 1 84 ? -14.151 -4.252 17.228 1.00 88.38 84 GLY A CA 1
ATOM 592 C C . GLY A 1 84 ? -12.930 -5.034 17.722 1.00 88.38 84 GLY A C 1
ATOM 593 O O . GLY A 1 84 ? -12.996 -5.576 18.819 1.00 88.38 84 GLY A O 1
ATOM 594 N N . ALA A 1 85 ? -11.824 -5.068 16.969 1.00 89.94 85 ALA A N 1
ATOM 595 C CA . ALA A 1 85 ? -10.564 -5.628 17.452 1.00 89.94 85 ALA A CA 1
ATOM 596 C C . ALA A 1 85 ? -9.933 -4.757 18.558 1.00 89.94 85 ALA A C 1
ATOM 598 O O . ALA A 1 85 ? -10.167 -3.539 18.599 1.00 89.94 85 ALA A O 1
ATOM 599 N N . PRO A 1 86 ? -9.081 -5.344 19.419 1.00 88.88 86 PRO A N 1
ATOM 600 C CA . PRO A 1 86 ? -8.235 -4.589 20.333 1.00 88.88 86 PRO A CA 1
ATOM 601 C C . PRO A 1 86 ? -7.368 -3.558 19.599 1.00 88.88 86 PRO A C 1
ATOM 603 O O . PRO A 1 86 ? -6.958 -3.748 18.449 1.00 88.88 86 PRO A O 1
ATOM 606 N N . LYS A 1 87 ? -7.061 -2.447 20.280 1.00 87.25 87 LYS A N 1
ATOM 607 C CA . LYS A 1 87 ? -6.150 -1.430 19.737 1.00 87.25 87 LYS A CA 1
ATOM 608 C C . LYS A 1 87 ? -4.785 -2.064 19.450 1.00 87.25 87 LYS A C 1
ATOM 610 O O . LYS A 1 87 ? -4.265 -2.801 20.276 1.00 87.25 87 LYS A O 1
ATOM 615 N N . GLY A 1 88 ? -4.205 -1.734 18.299 1.00 86.88 88 GLY A N 1
ATOM 616 C CA . GLY A 1 88 ? -2.891 -2.232 17.878 1.00 86.88 88 GLY A CA 1
ATOM 617 C C . GLY A 1 88 ? -2.942 -3.459 16.964 1.00 86.88 88 GLY A C 1
ATOM 618 O O . GLY A 1 88 ? -1.987 -3.687 16.226 1.00 86.88 88 GLY A O 1
ATOM 619 N N . VAL A 1 89 ? -4.062 -4.190 16.913 1.00 93.44 89 VAL A N 1
ATOM 620 C CA . VAL A 1 89 ? -4.222 -5.304 15.968 1.00 93.44 89 VAL A CA 1
ATOM 621 C C . VAL A 1 89 ? -4.496 -4.741 14.574 1.00 93.44 89 VAL A C 1
ATOM 623 O O . VAL A 1 89 ? -5.590 -4.262 14.255 1.00 93.44 89 VAL A O 1
ATOM 626 N N . SER A 1 90 ? -3.457 -4.731 13.750 1.00 96.31 90 SER A N 1
ATOM 627 C CA . SER A 1 90 ? -3.493 -4.151 12.414 1.00 96.31 90 SER A CA 1
ATOM 628 C C . SER A 1 90 ? -2.478 -4.815 11.496 1.00 96.31 90 SER A C 1
ATOM 630 O O . SER A 1 90 ? -1.578 -5.517 11.958 1.00 96.31 90 SER A O 1
ATOM 632 N N . LYS A 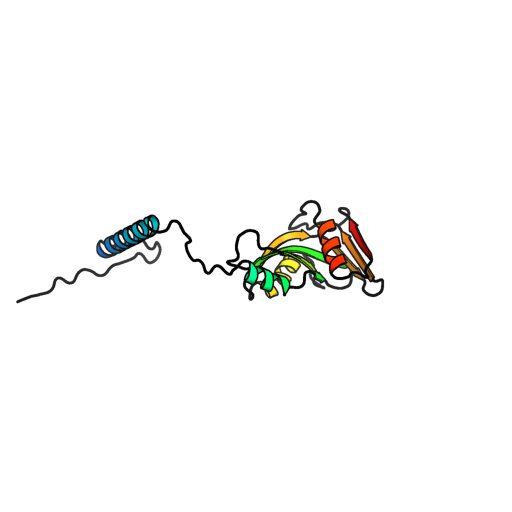1 91 ? -2.633 -4.595 10.192 1.00 95.31 91 LYS A N 1
ATOM 633 C CA . LYS A 1 91 ? -1.727 -5.114 9.173 1.00 95.31 91 LYS A CA 1
ATOM 634 C C . LYS A 1 91 ? -1.528 -4.088 8.055 1.00 95.31 91 LYS A C 1
ATOM 636 O O . LYS A 1 91 ? -2.519 -3.492 7.632 1.00 95.31 91 LYS A O 1
ATOM 641 N N . PRO A 1 92 ? -0.299 -3.855 7.569 1.00 96.69 92 PRO A N 1
ATOM 642 C CA . PRO A 1 92 ? -0.089 -3.067 6.364 1.00 96.69 92 PRO A CA 1
ATOM 643 C C . PRO A 1 92 ? -0.427 -3.888 5.116 1.00 96.69 92 PRO A C 1
ATOM 645 O O . PRO A 1 92 ? -0.063 -5.057 5.024 1.00 96.69 92 PRO A O 1
ATOM 648 N N . ILE A 1 93 ? -1.084 -3.257 4.149 1.00 97.94 93 ILE A N 1
ATOM 649 C CA . ILE A 1 93 ? -1.268 -3.785 2.796 1.00 97.94 93 ILE A CA 1
ATOM 650 C C . ILE A 1 93 ? -0.828 -2.747 1.763 1.00 97.94 93 ILE A C 1
ATOM 652 O O . ILE A 1 93 ? -0.898 -1.538 2.015 1.00 97.94 93 ILE A O 1
ATOM 656 N N . VAL A 1 94 ? -0.401 -3.221 0.597 1.00 98.31 94 VAL A N 1
ATOM 657 C CA . VAL A 1 94 ? -0.037 -2.391 -0.556 1.00 98.31 94 VAL A CA 1
ATOM 658 C C . VAL A 1 94 ? -0.989 -2.717 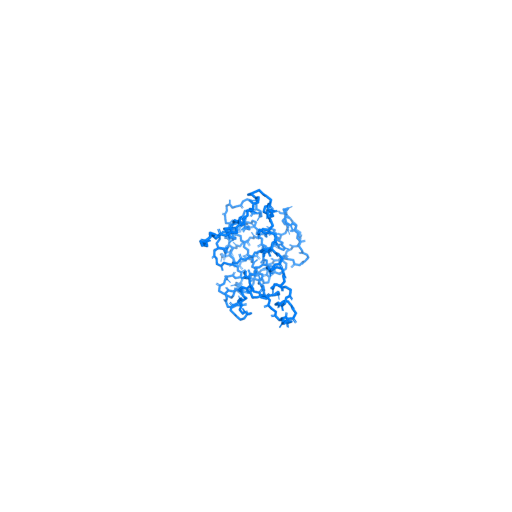-1.698 1.00 98.31 94 VAL A C 1
ATOM 660 O O . VAL A 1 94 ? -1.122 -3.876 -2.087 1.00 98.31 94 VAL A O 1
ATOM 663 N N . THR A 1 95 ? -1.673 -1.705 -2.230 1.00 97.94 95 THR A N 1
ATOM 664 C CA . THR A 1 95 ? -2.666 -1.915 -3.289 1.00 97.94 95 THR A CA 1
ATOM 665 C C . THR A 1 95 ? -2.526 -0.929 -4.439 1.00 97.94 95 THR A C 1
ATOM 667 O O . THR A 1 95 ? -2.250 0.258 -4.239 1.00 97.94 95 THR A O 1
ATOM 670 N N . SER A 1 96 ? -2.726 -1.446 -5.650 1.00 97.62 96 SER A N 1
ATOM 671 C CA . SER A 1 96 ? -2.768 -0.713 -6.907 1.00 97.62 96 SER A CA 1
ATOM 672 C C . SER A 1 96 ? -3.760 -1.388 -7.856 1.00 97.62 96 SER A C 1
ATOM 674 O O . SER A 1 96 ? -3.766 -2.607 -7.988 1.00 97.62 96 SER A O 1
ATOM 676 N N . THR A 1 97 ? -4.615 -0.609 -8.515 1.00 96.44 97 THR A N 1
ATOM 677 C CA . THR A 1 97 ? -5.648 -1.101 -9.438 1.00 96.44 97 THR A CA 1
ATOM 678 C C . THR A 1 97 ? -5.484 -0.439 -10.800 1.00 96.44 97 THR A C 1
ATOM 680 O O . THR A 1 97 ? -5.412 0.785 -10.895 1.00 96.44 97 THR A O 1
ATOM 683 N N . ALA A 1 98 ? -5.467 -1.238 -11.866 1.00 96.06 98 ALA A N 1
ATOM 684 C CA . ALA A 1 98 ? -5.314 -0.727 -13.222 1.00 96.06 98 ALA A CA 1
ATOM 685 C C . ALA A 1 98 ? -6.449 0.239 -13.600 1.00 96.06 98 ALA A C 1
ATOM 687 O O . ALA A 1 98 ? -7.612 0.022 -13.256 1.00 96.06 98 ALA A O 1
ATOM 688 N N . GLY A 1 99 ? -6.109 1.293 -14.343 1.00 93.62 99 GLY A N 1
ATOM 689 C CA . GLY A 1 99 ? -7.081 2.246 -14.888 1.00 93.62 99 GLY A CA 1
ATOM 690 C C . GLY A 1 99 ? -7.587 3.302 -13.901 1.00 93.62 99 GLY A C 1
ATOM 691 O O . GLY A 1 99 ? -8.305 4.209 -14.317 1.00 93.62 99 GLY A O 1
ATOM 692 N N . LEU A 1 100 ? -7.197 3.244 -12.623 1.00 94.88 100 LEU A N 1
ATOM 693 C CA . LEU A 1 100 ? -7.503 4.303 -11.662 1.00 94.88 100 LEU A CA 1
ATOM 694 C C . LEU A 1 100 ? -6.414 5.380 -11.683 1.00 94.88 100 LEU A C 1
ATOM 696 O O . LEU A 1 100 ? -5.215 5.105 -11.625 1.00 94.88 100 LEU A O 1
ATOM 700 N N . MET A 1 101 ? -6.844 6.636 -11.775 1.00 93.31 101 MET A N 1
ATOM 701 C CA . MET A 1 101 ? -5.953 7.774 -12.009 1.00 93.31 101 MET A CA 1
ATOM 702 C C . MET A 1 101 ? -5.517 8.467 -10.720 1.00 93.31 101 MET A C 1
ATOM 704 O O . MET A 1 101 ? -4.554 9.236 -10.755 1.00 93.31 101 MET A O 1
ATOM 708 N N . TYR A 1 102 ? -6.179 8.230 -9.584 1.00 95.50 102 TYR A N 1
ATOM 709 C CA . TYR A 1 102 ? -5.913 8.948 -8.337 1.00 95.50 102 TYR A CA 1
ATOM 710 C C . TYR A 1 102 ? -5.736 8.010 -7.138 1.00 95.50 102 TYR A C 1
ATOM 712 O O . TYR A 1 102 ? -6.330 6.940 -7.055 1.00 95.50 102 TYR A O 1
ATOM 720 N N . HIS A 1 103 ? -4.903 8.426 -6.176 1.00 96.00 103 HIS A N 1
ATOM 721 C CA . HIS A 1 103 ? -4.664 7.678 -4.938 1.00 96.00 103 HIS A CA 1
ATOM 722 C C . HIS A 1 103 ? -5.942 7.423 -4.118 1.00 96.00 103 HIS A C 1
ATOM 724 O O . HIS A 1 103 ? -6.073 6.313 -3.601 1.00 96.00 103 HIS A O 1
ATOM 730 N N . PRO A 1 104 ? -6.891 8.377 -3.991 1.00 97.44 104 PRO A N 1
ATOM 731 C CA . PRO A 1 104 ? -8.165 8.118 -3.320 1.00 97.44 104 PRO A CA 1
ATOM 732 C C . PRO A 1 104 ? -8.976 7.002 -3.979 1.00 97.44 104 PRO A C 1
ATOM 734 O O . PRO A 1 104 ? -9.491 6.150 -3.264 1.00 97.44 104 PRO A O 1
ATOM 737 N N . ASP A 1 105 ? -8.993 6.927 -5.312 1.00 97.19 105 ASP A N 1
ATOM 738 C CA . ASP A 1 105 ? -9.722 5.874 -6.027 1.00 97.19 105 ASP A CA 1
ATOM 739 C C . ASP A 1 105 ? -9.140 4.486 -5.732 1.00 97.19 105 ASP A C 1
ATOM 741 O O . ASP A 1 105 ? -9.890 3.529 -5.551 1.00 97.19 105 ASP A O 1
ATOM 745 N N . MET A 1 106 ? -7.807 4.370 -5.629 1.00 95.94 106 MET A N 1
ATOM 746 C CA . MET A 1 106 ? -7.140 3.118 -5.234 1.00 95.94 106 MET A CA 1
ATOM 747 C C . MET A 1 106 ? -7.584 2.671 -3.839 1.00 95.94 106 MET A C 1
ATOM 749 O O . MET A 1 106 ? -7.905 1.502 -3.617 1.00 95.94 106 MET A O 1
ATOM 753 N N . TYR A 1 107 ? -7.625 3.615 -2.895 1.00 97.50 107 TYR A N 1
ATOM 754 C CA . TYR A 1 107 ? -8.094 3.357 -1.539 1.00 97.50 107 TYR A CA 1
ATOM 755 C C . TYR A 1 107 ? -9.573 2.954 -1.524 1.00 97.50 107 TYR A C 1
ATOM 757 O O . TYR A 1 107 ? -9.929 1.960 -0.890 1.00 97.50 107 TYR A O 1
ATOM 765 N N . ASP A 1 108 ? -10.432 3.673 -2.245 1.00 97.56 108 ASP A N 1
ATOM 766 C CA . ASP A 1 108 ? -11.863 3.385 -2.301 1.00 97.56 108 ASP A CA 1
ATOM 767 C C . ASP A 1 108 ? -12.147 2.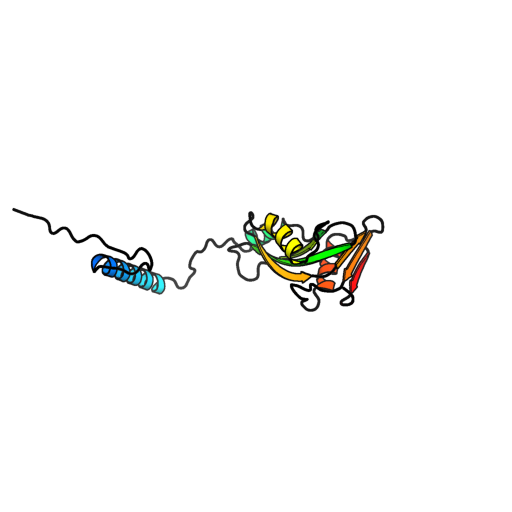035 -2.964 1.00 97.56 108 ASP A C 1
ATOM 769 O O . ASP A 1 108 ? -12.974 1.272 -2.459 1.00 97.56 108 ASP A O 1
ATOM 773 N N . ALA A 1 109 ? -11.422 1.685 -4.029 1.00 96.31 109 ALA A N 1
ATOM 774 C CA . ALA A 1 109 ? -11.513 0.383 -4.680 1.00 96.31 109 ALA A CA 1
ATOM 775 C C . ALA A 1 109 ? -11.137 -0.761 -3.726 1.00 96.31 109 ALA A C 1
ATOM 777 O O . ALA A 1 109 ? -11.876 -1.746 -3.625 1.00 96.31 109 ALA A O 1
ATOM 778 N N . ALA A 1 110 ? -10.043 -0.618 -2.973 1.00 95.81 110 ALA A N 1
ATOM 779 C CA . ALA A 1 110 ? -9.646 -1.600 -1.967 1.00 95.81 110 ALA A CA 1
ATOM 780 C C . ALA A 1 110 ? -10.679 -1.691 -0.831 1.00 95.81 110 ALA A C 1
ATOM 782 O O . ALA A 1 110 ? -11.168 -2.773 -0.494 1.00 95.81 110 ALA A O 1
ATOM 783 N N . MET A 1 111 ? -11.095 -0.554 -0.273 1.00 97.25 111 MET A N 1
ATOM 784 C CA . MET A 1 111 ? -12.038 -0.533 0.842 1.00 97.25 111 MET A CA 1
ATOM 785 C C . MET A 1 111 ? -13.451 -0.968 0.450 1.00 97.25 111 MET A C 1
ATOM 787 O O . MET A 1 111 ? -14.170 -1.481 1.306 1.00 97.25 111 MET A O 1
ATOM 791 N N . LYS A 1 112 ? -13.859 -0.832 -0.816 1.00 97.00 112 LYS A N 1
ATOM 792 C CA . LYS A 1 112 ? -15.125 -1.384 -1.322 1.00 97.00 112 LYS A CA 1
ATOM 793 C C . LYS A 1 112 ? -15.184 -2.906 -1.159 1.00 97.00 112 LYS A C 1
ATOM 795 O O . LYS A 1 112 ? -16.243 -3.427 -0.823 1.00 97.00 112 LYS A O 1
ATOM 800 N N . LYS A 1 113 ? -14.054 -3.603 -1.339 1.00 93.12 113 LYS A N 1
ATOM 801 C CA . LYS A 1 113 ? -13.933 -5.057 -1.127 1.00 93.12 113 LYS A CA 1
ATOM 802 C C . LYS A 1 113 ? -13.869 -5.415 0.366 1.00 93.12 113 LYS A C 1
ATOM 804 O O . LYS A 1 113 ? -14.437 -6.415 0.787 1.00 93.12 113 LYS A O 1
ATOM 809 N N . LEU A 1 114 ? -13.186 -4.593 1.168 1.00 93.12 114 LEU A N 1
ATOM 810 C CA . LEU A 1 114 ? -12.832 -4.923 2.555 1.00 93.12 114 LEU A CA 1
ATOM 811 C C . LEU A 1 114 ? -13.876 -4.489 3.603 1.00 93.12 114 LEU A C 1
ATOM 813 O O . LEU A 1 114 ? -14.074 -5.188 4.597 1.00 93.12 114 LEU A O 1
ATOM 817 N N . LYS A 1 115 ? -14.583 -3.368 3.400 1.00 95.31 115 LYS A N 1
ATOM 818 C CA . LYS A 1 115 ? -15.598 -2.857 4.349 1.00 95.31 115 LYS A CA 1
ATOM 819 C C . LYS A 1 115 ? -16.703 -3.878 4.679 1.00 95.31 115 LYS A C 1
ATOM 821 O O . LYS A 1 115 ? -17.031 -3.985 5.862 1.00 95.31 115 LYS A O 1
ATOM 826 N N . PRO A 1 116 ? -17.255 -4.651 3.717 1.00 93.00 116 PRO A N 1
ATOM 827 C CA . PRO A 1 116 ? -18.255 -5.684 4.013 1.00 93.00 116 PRO A CA 1
ATOM 828 C C . PRO A 1 116 ? -17.755 -6.789 4.954 1.00 93.00 116 PRO A C 1
ATOM 830 O O . PRO A 1 116 ? -18.553 -7.386 5.665 1.00 93.00 116 PRO A O 1
ATOM 833 N N . LEU A 1 117 ? -16.438 -7.018 5.014 1.00 89.75 117 LEU A N 1
ATOM 834 C CA . LEU A 1 117 ? -15.796 -7.986 5.913 1.00 89.75 117 LEU A CA 1
ATOM 835 C C . LEU A 1 117 ? -15.535 -7.411 7.318 1.00 89.75 117 LEU A C 1
ATOM 837 O O . LEU A 1 117 ? -14.833 -8.014 8.126 1.00 89.75 117 LEU A O 1
ATOM 841 N N . GLY A 1 118 ? -16.047 -6.211 7.612 1.00 92.12 118 GLY A N 1
ATOM 842 C CA . GLY A 1 118 ? -15.801 -5.521 8.876 1.00 92.12 118 GLY A CA 1
ATOM 843 C C . GLY A 1 118 ? -14.414 -4.883 8.972 1.00 92.12 118 GLY A C 1
ATOM 844 O O . GLY A 1 118 ? -13.988 -4.537 10.072 1.00 92.12 118 GLY A O 1
ATOM 845 N N . ILE A 1 119 ? -13.704 -4.702 7.857 1.00 95.44 119 ILE A N 1
ATOM 846 C CA . ILE A 1 119 ? -12.373 -4.087 7.841 1.00 95.44 119 ILE A CA 1
ATOM 847 C C . ILE A 1 119 ? -12.472 -2.565 7.731 1.00 95.44 119 ILE A C 1
ATOM 849 O O . ILE A 1 119 ? -13.237 -2.006 6.944 1.00 95.44 119 ILE A O 1
ATOM 853 N N . THR A 1 120 ? -11.635 -1.889 8.505 1.00 96.44 120 THR A N 1
ATOM 854 C CA . THR A 1 120 ? -11.378 -0.448 8.436 1.00 96.44 120 THR A CA 1
ATOM 855 C C . THR A 1 120 ? -9.939 -0.212 7.996 1.00 96.44 120 THR A C 1
ATOM 857 O O . THR A 1 120 ? -9.072 -1.018 8.324 1.00 96.44 120 THR A O 1
ATOM 860 N N . GLY A 1 121 ? -9.680 0.875 7.271 1.00 96.00 121 GLY A N 1
ATOM 861 C CA . GLY A 1 121 ? -8.356 1.189 6.741 1.00 96.00 121 GLY A CA 1
ATOM 862 C C . GLY A 1 121 ? -7.969 2.644 6.978 1.00 96.00 121 GLY A C 1
ATOM 863 O O . GLY A 1 121 ? -8.828 3.523 7.025 1.00 96.00 121 GLY A O 1
ATOM 864 N N . ARG A 1 122 ? -6.666 2.893 7.113 1.00 95.81 122 ARG A N 1
ATOM 865 C CA . ARG A 1 122 ? -6.064 4.231 7.126 1.00 95.81 122 ARG A CA 1
ATOM 866 C C . ARG A 1 122 ? -4.878 4.258 6.171 1.00 95.81 122 ARG A C 1
ATOM 868 O O . ARG A 1 122 ? -3.967 3.445 6.312 1.00 95.81 122 ARG A O 1
ATOM 875 N N . VAL A 1 123 ? -4.872 5.205 5.238 1.00 97.25 123 VAL A N 1
ATOM 876 C CA . VAL A 1 123 ? -3.736 5.416 4.333 1.00 97.25 123 VAL A CA 1
ATOM 877 C C . VAL A 1 123 ? -2.555 5.978 5.126 1.00 97.25 123 VAL A C 1
ATOM 879 O O . VAL A 1 123 ? -2.718 6.920 5.898 1.00 97.25 123 VAL A O 1
ATOM 882 N N . VAL A 1 124 ? -1.377 5.378 4.959 1.00 96.00 124 VAL A N 1
ATOM 883 C CA . VAL A 1 124 ? -0.109 5.827 5.571 1.00 96.00 124 VAL A CA 1
ATOM 884 C C . VAL A 1 124 ? 0.930 6.240 4.531 1.00 96.00 124 VAL A C 1
ATOM 886 O O . VAL A 1 124 ? 2.017 6.690 4.871 1.00 96.00 124 VAL A O 1
ATOM 889 N N . GLY A 1 125 ? 0.598 6.115 3.254 1.00 94.44 125 GLY A N 1
ATOM 890 C CA . GLY A 1 125 ? 1.439 6.580 2.170 1.00 94.44 125 GLY A CA 1
ATOM 891 C C . GLY A 1 125 ? 0.893 6.150 0.823 1.00 94.44 125 GLY A C 1
ATOM 892 O O . GLY A 1 125 ? -0.160 5.517 0.712 1.00 94.44 125 GLY A O 1
ATOM 893 N N . GLY A 1 126 ? 1.633 6.497 -0.210 1.00 95.56 126 GLY A N 1
ATOM 894 C CA . GLY A 1 126 ? 1.355 6.103 -1.576 1.00 95.56 126 GLY A CA 1
ATOM 895 C C . GLY A 1 126 ? 2.384 6.720 -2.500 1.00 95.56 126 GLY A C 1
ATOM 896 O O . GLY A 1 126 ? 3.247 7.472 -2.060 1.00 95.56 126 GLY A O 1
ATOM 897 N N . GLY A 1 127 ? 2.265 6.418 -3.779 1.00 96.75 127 GLY A N 1
ATOM 898 C CA . GLY A 1 127 ? 3.218 6.846 -4.793 1.00 96.75 127 GLY A CA 1
ATOM 899 C C . GLY A 1 127 ? 2.898 6.156 -6.101 1.00 96.75 127 GLY A C 1
ATOM 900 O O . GLY A 1 127 ? 1.716 6.000 -6.434 1.00 96.75 127 GLY A O 1
ATOM 901 N N . ARG A 1 128 ? 3.932 5.711 -6.802 1.00 97.62 128 ARG A N 1
ATOM 902 C CA . ARG A 1 128 ? 3.838 4.855 -7.978 1.00 97.62 128 ARG A CA 1
ATOM 903 C C . ARG A 1 128 ? 4.535 3.533 -7.762 1.00 97.62 128 ARG A C 1
ATOM 905 O O . ARG A 1 128 ? 5.455 3.417 -6.955 1.00 97.62 128 ARG A O 1
ATOM 912 N N . ILE A 1 129 ? 4.049 2.555 -8.500 1.00 98.00 129 ILE A N 1
ATOM 913 C CA . ILE A 1 129 ? 4.651 1.250 -8.621 1.00 98.00 129 ILE A CA 1
ATOM 914 C C . ILE A 1 129 ? 4.704 0.873 -10.094 1.00 98.00 129 ILE A C 1
ATOM 916 O O . ILE A 1 129 ? 3.755 1.149 -10.822 1.00 98.00 129 ILE A O 1
ATOM 920 N N . ASN A 1 130 ? 5.787 0.235 -10.521 1.00 98.19 130 ASN A N 1
ATOM 921 C CA . ASN A 1 130 ? 5.834 -0.499 -11.780 1.00 98.19 130 ASN A CA 1
ATOM 922 C C . ASN A 1 130 ? 6.109 -1.964 -11.474 1.00 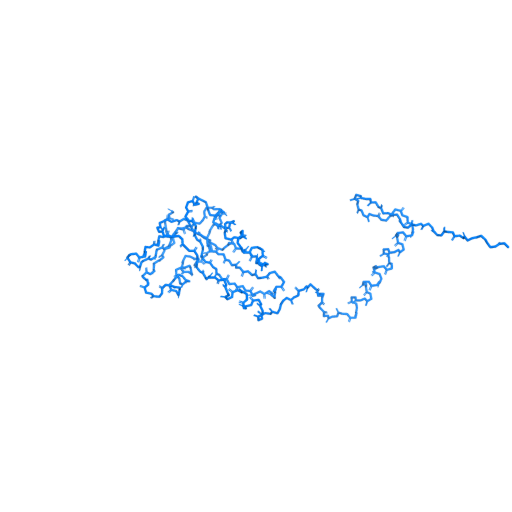98.19 130 ASN A C 1
ATOM 924 O O . ASN A 1 130 ? 7.158 -2.270 -10.907 1.00 98.19 130 ASN A O 1
ATOM 928 N N . LEU A 1 131 ? 5.166 -2.835 -11.824 1.00 98.44 131 LEU A N 1
ATOM 929 C CA . LEU A 1 131 ? 5.268 -4.280 -11.639 1.00 98.44 131 LEU A CA 1
ATOM 930 C C . LEU A 1 131 ? 5.415 -4.966 -12.997 1.00 98.44 131 LEU A C 1
ATOM 932 O O . LEU A 1 131 ? 4.489 -4.941 -13.806 1.00 98.44 131 LEU A O 1
ATOM 936 N N . ASP A 1 132 ? 6.548 -5.621 -13.225 1.00 98.00 132 ASP A N 1
ATOM 937 C CA . ASP A 1 132 ? 6.824 -6.369 -14.450 1.00 98.00 132 ASP A CA 1
ATOM 938 C C . ASP A 1 132 ? 7.029 -7.852 -14.118 1.00 98.00 132 ASP A C 1
ATOM 940 O O . ASP A 1 132 ? 8.061 -8.266 -13.584 1.00 98.00 132 ASP A O 1
ATOM 944 N N . HIS A 1 133 ? 6.028 -8.671 -14.446 1.00 97.19 133 HIS A N 1
ATOM 945 C CA . HIS A 1 133 ? 6.089 -10.119 -14.240 1.00 97.19 133 HIS A CA 1
ATOM 946 C C . HIS A 1 133 ? 7.052 -10.826 -15.204 1.00 97.19 133 HIS A C 1
ATOM 948 O O . HIS A 1 133 ? 7.563 -11.893 -14.869 1.00 97.19 133 HIS A O 1
ATOM 954 N N . GLY A 1 134 ? 7.303 -10.254 -16.387 1.00 97.38 134 GLY A N 1
ATOM 955 C CA . GLY A 1 134 ? 8.222 -10.816 -17.376 1.00 97.38 134 GLY A CA 1
ATOM 956 C C . GLY A 1 134 ? 9.677 -10.629 -16.957 1.00 97.38 134 GLY A C 1
ATOM 957 O O . GLY A 1 134 ? 10.458 -11.579 -16.987 1.00 97.38 134 GLY A O 1
ATOM 958 N N . ALA A 1 135 ? 10.024 -9.426 -16.496 1.00 97.75 135 ALA A N 1
ATOM 959 C CA . ALA A 1 135 ? 11.348 -9.119 -15.956 1.00 97.75 135 ALA A CA 1
ATOM 960 C C . ALA A 1 135 ? 11.531 -9.556 -14.491 1.00 97.75 135 ALA A C 1
ATOM 962 O O . ALA A 1 135 ? 12.656 -9.528 -13.989 1.00 97.75 135 ALA A O 1
ATOM 963 N N . LYS A 1 136 ? 10.447 -9.950 -13.805 1.00 98.25 136 LYS A N 1
ATOM 964 C CA . LYS A 1 136 ? 10.407 -10.213 -12.357 1.00 98.25 136 LYS A CA 1
ATOM 965 C C . LYS A 1 136 ? 10.953 -9.033 -11.553 1.00 98.25 136 LYS A C 1
ATOM 967 O O . LYS A 1 136 ? 11.836 -9.178 -10.705 1.00 98.25 136 LYS A O 1
ATOM 972 N N . THR A 1 137 ? 10.455 -7.838 -11.850 1.00 98.50 137 THR A N 1
ATOM 973 C CA . THR A 1 137 ? 10.861 -6.605 -11.171 1.00 98.50 137 THR A CA 1
ATOM 974 C C . THR A 1 137 ? 9.659 -5.873 -10.597 1.00 98.50 137 THR A C 1
ATOM 976 O O . THR A 1 137 ? 8.549 -5.921 -11.129 1.00 98.50 137 THR A O 1
ATOM 979 N N . ALA A 1 138 ? 9.893 -5.182 -9.485 1.00 98.50 138 ALA A N 1
ATOM 980 C CA . ALA A 1 138 ? 8.960 -4.212 -8.940 1.00 98.50 138 ALA A CA 1
ATOM 981 C C . ALA A 1 138 ? 9.730 -2.973 -8.477 1.00 98.50 138 ALA A C 1
ATOM 983 O O . ALA A 1 138 ? 10.682 -3.084 -7.709 1.00 98.50 138 ALA A O 1
ATOM 984 N N . SER A 1 139 ? 9.313 -1.794 -8.920 1.00 98.44 139 SER A N 1
ATOM 985 C CA . SER A 1 139 ? 9.907 -0.522 -8.493 1.00 98.44 139 SER A CA 1
ATOM 986 C C . SER A 1 139 ? 8.848 0.305 -7.780 1.00 98.44 139 SER A C 1
ATOM 988 O O . SER A 1 139 ? 7.754 0.448 -8.316 1.00 98.44 139 SER A O 1
ATOM 990 N N . VAL A 1 140 ? 9.154 0.860 -6.607 1.00 98.38 140 VAL A N 1
ATOM 991 C CA . VAL A 1 140 ? 8.243 1.706 -5.809 1.00 98.38 140 VAL A CA 1
ATOM 992 C C . VAL A 1 140 ? 8.832 3.105 -5.652 1.00 98.38 140 VAL A C 1
ATOM 994 O O . VAL A 1 140 ? 9.967 3.236 -5.207 1.00 98.38 140 VAL A O 1
ATOM 997 N N . TRP A 1 141 ? 8.101 4.168 -5.987 1.00 97.94 141 TRP A N 1
ATOM 998 C CA . TRP A 1 141 ? 8.657 5.521 -5.865 1.00 97.94 141 TRP A CA 1
ATOM 999 C C . TRP A 1 141 ? 7.629 6.637 -5.672 1.00 97.94 141 TRP A C 1
ATOM 1001 O O . TRP A 1 141 ? 6.416 6.427 -5.746 1.00 97.94 141 TRP A O 1
ATOM 1011 N N . GLY A 1 142 ? 8.129 7.850 -5.431 1.00 96.25 142 GLY A N 1
ATOM 1012 C CA . GLY A 1 142 ? 7.341 9.074 -5.349 1.00 96.25 142 GLY A CA 1
ATOM 1013 C C . GLY A 1 142 ? 6.497 9.203 -4.081 1.00 96.25 142 GLY A C 1
ATOM 1014 O O . GLY A 1 142 ? 6.893 8.775 -2.991 1.00 96.25 142 GLY A O 1
ATOM 1015 N N . TYR A 1 143 ? 5.349 9.874 -4.212 1.00 96.19 143 TYR A N 1
ATOM 1016 C CA . TYR A 1 143 ? 4.446 10.186 -3.102 1.00 96.19 143 TYR A CA 1
ATOM 1017 C C . TYR A 1 143 ? 2.983 10.349 -3.559 1.00 96.19 143 TYR A C 1
ATOM 1019 O O . TYR A 1 143 ? 2.687 10.571 -4.738 1.00 96.19 143 TYR A O 1
ATOM 1027 N N . SER A 1 144 ? 2.041 10.283 -2.613 1.00 94.25 144 SER A N 1
ATOM 1028 C CA . SER A 1 144 ? 0.638 10.628 -2.862 1.00 94.25 144 SER A CA 1
ATOM 1029 C C . SER A 1 144 ? 0.406 12.127 -2.692 1.00 94.25 144 SER A C 1
ATOM 1031 O O . SER A 1 144 ? 0.640 12.673 -1.619 1.00 94.25 144 SER A O 1
ATOM 1033 N N . LYS A 1 145 ? -0.138 12.802 -3.712 1.00 92.44 145 LYS A N 1
ATOM 1034 C CA . LYS A 1 145 ? -0.537 14.220 -3.580 1.00 92.44 145 LYS A CA 1
ATOM 1035 C C . LYS A 1 145 ? -1.698 14.416 -2.604 1.00 92.44 145 LYS A C 1
ATOM 1037 O O . LYS A 1 145 ? -1.791 15.462 -1.978 1.00 92.44 145 LYS A O 1
ATOM 1042 N N . SER A 1 146 ? -2.580 13.424 -2.489 1.00 92.81 146 SER A N 1
ATOM 1043 C CA . SER A 1 146 ? -3.779 13.511 -1.648 1.00 92.81 146 SER A CA 1
ATOM 1044 C C . SER A 1 146 ? -3.522 13.090 -0.203 1.00 92.81 146 SER A C 1
ATOM 1046 O O . SER A 1 146 ? -4.142 13.627 0.706 1.00 92.81 146 SER A O 1
ATOM 1048 N N . PHE A 1 147 ? -2.627 12.123 0.010 1.00 91.56 147 PHE A N 1
ATOM 1049 C CA . PHE A 1 147 ? -2.383 11.521 1.328 1.00 91.56 147 PHE A CA 1
ATOM 1050 C C . PHE A 1 147 ? -0.982 11.796 1.879 1.00 91.56 147 PHE A C 1
ATOM 1052 O O . PHE A 1 147 ? -0.686 11.414 3.007 1.00 91.56 147 PHE A O 1
ATOM 1059 N N . GLY A 1 148 ? -0.121 12.445 1.097 1.00 90.81 148 GLY A N 1
ATOM 1060 C CA . GLY A 1 148 ? 1.279 12.634 1.441 1.00 90.81 148 GLY A CA 1
ATOM 1061 C C . GLY A 1 148 ? 2.045 11.314 1.506 1.00 90.81 148 GLY A C 1
ATOM 1062 O O . GLY A 1 148 ? 1.693 10.313 0.871 1.00 90.81 148 GLY A O 1
ATOM 1063 N N . ARG A 1 149 ? 3.119 11.335 2.290 1.00 86.94 149 ARG A N 1
ATOM 1064 C CA . ARG A 1 149 ? 3.986 10.193 2.547 1.00 86.94 149 ARG A CA 1
ATOM 1065 C C . ARG A 1 149 ? 4.410 10.211 4.009 1.00 86.94 149 ARG A C 1
ATOM 1067 O O . ARG A 1 149 ? 4.871 11.243 4.486 1.00 86.94 149 ARG A O 1
ATOM 1074 N N . VAL A 1 150 ? 4.266 9.088 4.709 1.00 92.25 150 VAL A N 1
ATOM 1075 C CA . VAL A 1 150 ? 4.957 8.885 5.990 1.00 92.25 150 VAL A CA 1
ATOM 1076 C C . VAL A 1 150 ? 6.370 8.387 5.697 1.00 92.25 150 VAL A C 1
ATOM 1078 O O . VAL A 1 150 ? 6.571 7.607 4.765 1.00 92.25 150 VAL A O 1
ATOM 1081 N N . GLU A 1 151 ? 7.342 8.827 6.490 1.00 92.75 151 GLU A N 1
ATOM 1082 C CA . GLU A 1 151 ? 8.736 8.393 6.380 1.00 92.75 151 GLU A CA 1
ATOM 1083 C C . GLU A 1 151 ? 8.856 6.857 6.315 1.00 92.75 151 GLU A C 1
ATOM 1085 O O . GLU A 1 151 ? 8.178 6.115 7.042 1.00 92.75 151 GLU A O 1
ATOM 1090 N N . GLY A 1 152 ? 9.667 6.380 5.367 1.00 93.56 152 GLY A N 1
ATOM 1091 C CA . GLY A 1 152 ? 9.899 4.955 5.126 1.00 93.56 152 GLY A CA 1
ATOM 1092 C C . GLY A 1 152 ? 8.719 4.183 4.518 1.00 93.56 152 GLY A C 1
ATOM 1093 O O . GLY A 1 152 ? 8.753 2.953 4.489 1.00 93.56 152 GLY A O 1
ATOM 1094 N N . CYS A 1 153 ? 7.642 4.827 4.041 1.00 94.31 153 CYS A N 1
ATOM 1095 C CA . CYS A 1 153 ? 6.519 4.063 3.476 1.00 94.31 153 CYS A CA 1
ATOM 1096 C C . CYS A 1 153 ? 6.861 3.368 2.146 1.00 94.31 153 CYS A C 1
ATOM 1098 O O . CYS A 1 153 ? 6.310 2.298 1.881 1.00 94.31 153 CYS A O 1
ATOM 1100 N N . ASN A 1 154 ? 7.743 3.949 1.321 1.00 96.94 154 ASN A N 1
ATOM 1101 C CA . ASN A 1 154 ? 8.178 3.355 0.053 1.00 96.94 154 ASN A CA 1
ATOM 1102 C C . ASN A 1 154 ? 9.047 2.119 0.307 1.00 96.94 154 ASN A C 1
ATOM 1104 O O . ASN A 1 154 ? 8.742 1.054 -0.225 1.00 96.94 154 ASN A O 1
ATOM 1108 N N . GLU A 1 155 ? 10.035 2.236 1.198 1.00 98.00 155 GLU A N 1
ATOM 1109 C CA . GLU A 1 155 ? 10.855 1.118 1.679 1.00 98.00 155 GLU A CA 1
ATOM 1110 C C . GLU A 1 155 ? 9.991 -0.021 2.226 1.00 98.00 155 GLU A C 1
ATOM 1112 O O . GLU A 1 155 ? 10.028 -1.138 1.714 1.00 98.00 155 GLU A O 1
ATOM 1117 N N . ARG A 1 156 ? 9.097 0.283 3.175 1.00 97.56 156 ARG A N 1
ATOM 1118 C CA . ARG A 1 156 ? 8.178 -0.709 3.749 1.00 97.56 156 ARG A CA 1
ATOM 1119 C C . ARG A 1 156 ? 7.278 -1.351 2.694 1.00 97.56 156 ARG A C 1
ATOM 1121 O O . ARG A 1 156 ? 6.952 -2.530 2.790 1.00 97.56 156 ARG A O 1
ATOM 1128 N N . SER A 1 157 ? 6.833 -0.588 1.694 1.00 98.06 157 SER A N 1
ATOM 1129 C CA . SER A 1 157 ? 6.028 -1.143 0.599 1.00 98.06 157 SER A CA 1
ATOM 1130 C C . SER A 1 157 ? 6.848 -2.118 -0.239 1.00 98.06 157 SER A C 1
ATOM 1132 O O . SER A 1 157 ? 6.367 -3.212 -0.518 1.00 98.06 157 SER A O 1
ATOM 1134 N N . ALA A 1 158 ? 8.092 -1.770 -0.574 1.00 98.12 158 ALA A N 1
ATOM 1135 C CA . ALA A 1 158 ? 9.012 -2.662 -1.272 1.00 98.12 158 ALA A CA 1
ATOM 1136 C C . ALA A 1 158 ? 9.313 -3.941 -0.474 1.00 98.12 158 ALA A C 1
ATOM 1138 O O . ALA A 1 158 ? 9.289 -5.026 -1.047 1.00 98.12 158 ALA A O 1
ATOM 1139 N N . GLU A 1 159 ? 9.502 -3.857 0.844 1.00 98.06 159 GLU A N 1
ATOM 1140 C CA . GLU A 1 159 ? 9.668 -5.037 1.704 1.00 98.06 159 GLU A CA 1
ATOM 1141 C C . GLU A 1 159 ? 8.439 -5.955 1.683 1.00 98.06 159 GLU A C 1
ATOM 1143 O O . GLU A 1 159 ? 8.561 -7.177 1.589 1.00 98.06 159 GLU A O 1
ATOM 1148 N N . ILE A 1 160 ? 7.233 -5.382 1.768 1.00 97.69 160 ILE A N 1
ATOM 1149 C CA . ILE A 1 160 ? 5.980 -6.145 1.702 1.00 97.69 160 ILE A CA 1
ATOM 1150 C C . ILE A 1 160 ? 5.858 -6.852 0.344 1.00 97.69 160 ILE A C 1
ATOM 1152 O O . ILE A 1 160 ? 5.530 -8.038 0.301 1.00 97.69 160 ILE A O 1
ATOM 1156 N N . ILE A 1 161 ? 6.185 -6.156 -0.747 1.00 97.75 161 ILE A N 1
ATOM 1157 C CA . ILE A 1 161 ? 6.180 -6.718 -2.102 1.00 97.75 161 ILE A CA 1
ATOM 1158 C C . ILE A 1 161 ? 7.215 -7.832 -2.238 1.00 97.75 161 ILE A C 1
ATOM 1160 O O . ILE A 1 161 ? 6.878 -8.901 -2.735 1.00 97.75 161 ILE A O 1
ATOM 1164 N N . GLY A 1 162 ? 8.440 -7.628 -1.753 1.00 97.44 162 GLY A N 1
ATOM 1165 C CA . GLY A 1 162 ? 9.507 -8.629 -1.817 1.00 97.44 162 GLY A CA 1
ATOM 1166 C C . GLY A 1 162 ? 9.188 -9.896 -1.025 1.00 97.44 162 GLY A C 1
ATOM 1167 O O . GLY A 1 162 ? 9.523 -10.991 -1.460 1.00 97.44 162 GLY A O 1
ATOM 1168 N N . ARG A 1 163 ? 8.470 -9.787 0.102 1.00 96.81 163 ARG A N 1
ATOM 1169 C CA . ARG A 1 163 ? 7.981 -10.971 0.832 1.00 96.81 163 ARG A CA 1
ATOM 1170 C C . ARG A 1 163 ? 6.910 -11.742 0.056 1.00 96.81 163 ARG A C 1
ATOM 1172 O O . ARG A 1 163 ? 6.856 -12.962 0.170 1.00 96.81 163 ARG A O 1
ATOM 1179 N N . PHE A 1 164 ? 6.066 -11.050 -0.710 1.00 94.88 164 PHE A N 1
ATOM 1180 C CA . PHE A 1 164 ? 5.017 -11.670 -1.526 1.00 94.88 164 PHE A CA 1
ATOM 1181 C C . PHE A 1 164 ? 5.553 -12.234 -2.857 1.00 94.88 164 PHE A C 1
ATOM 1183 O O . PHE A 1 164 ? 5.066 -13.253 -3.341 1.00 94.88 164 PHE A O 1
ATOM 1190 N N . HIS A 1 165 ? 6.593 -11.608 -3.412 1.00 94.12 165 HIS A N 1
ATOM 1191 C CA . HIS A 1 165 ? 7.294 -12.003 -4.634 1.00 94.12 165 HIS A CA 1
ATOM 1192 C C . HIS A 1 165 ? 8.795 -12.215 -4.357 1.00 94.12 165 HIS A C 1
ATOM 1194 O O . HIS A 1 165 ? 9.620 -11.383 -4.743 1.00 94.12 165 HIS A O 1
ATOM 1200 N N . PRO A 1 166 ? 9.176 -13.318 -3.685 1.00 95.88 166 PRO A N 1
ATOM 1201 C CA . PRO A 1 166 ? 10.554 -13.538 -3.237 1.00 95.88 166 PRO A CA 1
ATOM 1202 C C . PRO A 1 166 ? 11.556 -13.724 -4.383 1.00 95.88 166 PRO A C 1
ATOM 1204 O O . PRO A 1 166 ? 12.758 -13.584 -4.178 1.00 95.88 166 PRO A O 1
ATOM 1207 N N . ASP A 1 167 ? 11.082 -14.044 -5.587 1.00 97.06 167 ASP A N 1
ATOM 1208 C CA . ASP A 1 167 ? 11.897 -14.187 -6.791 1.00 97.06 167 ASP A CA 1
ATOM 1209 C C . ASP A 1 167 ? 12.029 -12.886 -7.601 1.00 97.06 167 ASP A C 1
ATOM 1211 O O . ASP A 1 167 ? 12.633 -12.903 -8.675 1.00 97.06 167 ASP A O 1
ATOM 1215 N N . TYR A 1 168 ? 11.471 -11.769 -7.116 1.00 97.94 168 TYR A N 1
ATOM 1216 C CA . TYR A 1 168 ? 11.485 -10.490 -7.825 1.00 97.94 168 TYR A CA 1
ATOM 1217 C C . TYR A 1 168 ? 12.603 -9.599 -7.298 1.00 97.94 168 TYR A C 1
ATOM 1219 O O . TYR A 1 168 ? 12.858 -9.508 -6.096 1.00 97.94 168 TYR A O 1
ATOM 1227 N N . ARG A 1 169 ? 13.240 -8.853 -8.202 1.00 98.38 169 ARG A N 1
ATOM 1228 C CA . ARG A 1 169 ? 14.083 -7.724 -7.807 1.00 98.38 169 ARG A CA 1
ATOM 1229 C C . ARG A 1 169 ? 13.177 -6.543 -7.479 1.00 98.38 169 ARG A C 1
ATOM 1231 O O . ARG A 1 169 ? 12.584 -5.952 -8.381 1.00 98.38 169 ARG A O 1
ATOM 1238 N N . VAL A 1 170 ? 13.115 -6.186 -6.200 1.00 98.50 170 VAL A N 1
ATOM 1239 C CA . VAL A 1 170 ? 12.330 -5.045 -5.725 1.00 98.50 170 VAL A CA 1
ATOM 1240 C C . VAL A 1 170 ? 13.244 -3.866 -5.401 1.00 98.50 170 VAL A C 1
ATOM 1242 O O . VAL A 1 170 ? 14.241 -4.028 -4.699 1.00 98.50 170 VAL A O 1
ATOM 1245 N N . THR A 1 171 ? 12.923 -2.684 -5.918 1.00 98.44 171 THR A N 1
ATOM 1246 C CA . THR A 1 171 ? 13.630 -1.431 -5.624 1.00 98.44 171 THR A CA 1
ATOM 1247 C C . THR A 1 171 ? 12.661 -0.381 -5.104 1.00 98.44 171 THR A C 1
ATOM 1249 O O . THR A 1 171 ? 11.454 -0.438 -5.355 1.00 98.44 171 THR A O 1
ATOM 1252 N N . TRP A 1 172 ? 13.193 0.599 -4.378 1.00 98.38 172 TRP A N 1
ATOM 1253 C CA . TRP A 1 172 ? 12.418 1.750 -3.951 1.00 98.38 172 TRP A CA 1
ATOM 1254 C C . TRP A 1 172 ? 13.234 3.038 -3.995 1.00 98.38 172 TRP A C 1
ATOM 1256 O O . TRP A 1 172 ? 14.463 3.010 -3.939 1.00 98.38 172 TRP A O 1
ATOM 1266 N N . SER A 1 173 ? 12.536 4.165 -4.109 1.00 96.69 173 SER A N 1
ATOM 1267 C CA . SER A 1 173 ? 13.102 5.500 -3.946 1.00 96.69 173 SER A CA 1
ATOM 1268 C C . SER A 1 173 ? 12.063 6.446 -3.359 1.00 96.69 173 SER A C 1
ATOM 1270 O O . SER A 1 173 ? 10.864 6.298 -3.577 1.00 96.69 173 SER A O 1
ATOM 1272 N N . ASP A 1 174 ? 12.532 7.442 -2.625 1.00 93.94 174 ASP A N 1
ATOM 1273 C CA . ASP A 1 174 ? 11.708 8.544 -2.145 1.00 93.94 174 ASP A CA 1
ATOM 1274 C C . ASP A 1 174 ? 11.618 9.708 -3.144 1.00 93.94 174 ASP A C 1
ATOM 1276 O O . ASP A 1 174 ? 10.845 10.648 -2.932 1.00 93.94 174 ASP A O 1
ATOM 1280 N N . ASP A 1 175 ? 12.338 9.613 -4.257 1.00 91.69 175 ASP A N 1
ATOM 1281 C CA . ASP A 1 175 ? 12.338 10.599 -5.327 1.00 91.69 175 ASP A CA 1
ATOM 1282 C C . ASP A 1 175 ? 11.275 10.305 -6.399 1.00 91.69 175 ASP A C 1
ATOM 1284 O O . ASP A 1 175 ? 10.700 9.215 -6.488 1.00 91.69 175 ASP A O 1
ATOM 1288 N N . GLY A 1 176 ? 11.037 11.301 -7.254 1.00 87.12 176 GLY A N 1
ATOM 1289 C CA . GLY A 1 176 ? 10.143 11.202 -8.410 1.00 87.12 176 GLY A CA 1
ATOM 1290 C C . GLY A 1 176 ? 8.665 11.478 -8.109 1.00 87.12 176 GLY A C 1
ATOM 1291 O O . GLY A 1 176 ? 8.265 11.718 -6.967 1.00 87.12 176 GLY A O 1
ATOM 1292 N N . TYR A 1 177 ? 7.842 11.481 -9.167 1.00 74.75 177 TYR A N 1
ATOM 1293 C CA . TYR A 1 177 ? 6.385 11.630 -9.070 1.00 74.75 177 TYR A CA 1
ATOM 1294 C C . TYR A 1 177 ? 5.612 10.730 -10.019 1.00 74.75 177 TYR A C 1
ATOM 1296 O O . TYR A 1 177 ? 5.898 10.700 -11.233 1.00 74.75 177 TYR A O 1
#

Organism: NCBI:txid41880

Secondary structure (DSSP, 8-state):
------PPPP-B-TTT--B-SHHHHHHHHHHHHHHHHHHHS--S---S----HHHHHHHHHHS-SEE--SEEEEEEEEEEEETTPPTT--EEEEE--TT--SHHHHHHHHHHHHGGGTEEEEEEEEEEEEEETTTTEEEEE--BTTTB--TTHHHHHHHHHHHH-TTSEEEE-S---

pLDDT: mean 85.75, std 17.19, range [37.22, 98.5]

Foldseek 3Di:
DDDDDDDDDWDADPPPRHTPDPNVVVVVVVVVVVVVVVVVVDPDDDDPPADELVRFLVLQVPDQQEAEDAFKFKKWWKWKGAARYPPPSTHIHIWTDPPDDAHVVRVVVVCVVCVVVRMDIDTQWIAMWHQDPPQLEIEFEETHPVRGHDPCPQVVNQVSVCVVSVVHHYYYDHDDD

InterPro domains:
  IPR007702 Janus [PF05005] (61-168)
  IPR007702 Janus [PTHR12258] (56-177)
  IPR038596 Janus superfamily [G3DSA:3.50.20.20] (59-177)